Protein AF-A0A2X1ZJU4-F1 (afdb_monomer_lite)

Sequence (119 aa):
MVAFIESNESKDHALTRLSSNEKINKLKSEYIDYDEYLNSENNMVLGLIFSIFMDLGISQGKRYSFDEIMKFGEIDIGYELLVKRWLLLLQEHSMISLEDGIYLFKKNRYSIRHNSQPR

Structure (mmCIF, N/CA/C/O backbone):
data_AF-A0A2X1ZJU4-F1
#
_entry.id   AF-A0A2X1ZJU4-F1
#
loop_
_atom_site.group_PDB
_atom_site.id
_atom_site.type_symbol
_atom_site.label_atom_id
_atom_site.label_alt_id
_atom_site.label_comp_id
_atom_site.label_asym_id
_atom_site.label_entity_id
_atom_site.label_seq_id
_atom_site.pdbx_PDB_ins_code
_atom_site.Cartn_x
_atom_site.Cartn_y
_atom_site.Cartn_z
_atom_site.occupancy
_atom_site.B_iso_or_equiv
_atom_site.auth_seq_id
_atom_site.auth_comp_id
_atom_site.auth_asym_id
_atom_site.auth_atom_id
_atom_site.pdbx_PDB_model_num
ATOM 1 N N . MET A 1 1 ? 8.004 -14.553 0.842 1.00 34.19 1 MET A N 1
ATOM 2 C CA . MET A 1 1 ? 9.147 -13.663 0.543 1.00 34.19 1 MET A CA 1
ATOM 3 C C . MET A 1 1 ? 8.992 -13.200 -0.901 1.00 34.19 1 MET A C 1
ATOM 5 O O . MET A 1 1 ? 9.330 -13.952 -1.801 1.00 34.19 1 MET A O 1
ATOM 9 N N . VAL A 1 2 ? 8.367 -12.041 -1.130 1.00 34.44 2 VAL A N 1
ATOM 10 C CA . VAL A 1 2 ? 8.250 -11.439 -2.472 1.00 34.44 2 VAL A CA 1
ATOM 11 C C . VAL A 1 2 ? 9.493 -10.575 -2.673 1.00 34.44 2 VAL A C 1
ATOM 13 O O . VAL A 1 2 ? 9.790 -9.727 -1.829 1.00 34.44 2 VAL A O 1
ATOM 16 N N . ALA A 1 3 ? 10.272 -10.873 -3.710 1.00 36.75 3 ALA A N 1
ATOM 17 C CA . ALA A 1 3 ? 11.510 -10.169 -4.008 1.00 36.75 3 ALA A CA 1
ATOM 18 C C . ALA A 1 3 ? 11.178 -8.797 -4.603 1.00 36.75 3 ALA A C 1
ATOM 20 O O . ALA A 1 3 ? 10.635 -8.709 -5.697 1.00 36.75 3 ALA A O 1
ATOM 21 N N . PHE A 1 4 ? 11.492 -7.743 -3.855 1.00 40.53 4 PHE A N 1
ATOM 22 C CA . PHE A 1 4 ? 11.578 -6.385 -4.376 1.00 40.53 4 PHE A CA 1
ATOM 23 C C . PHE A 1 4 ? 13.011 -6.204 -4.882 1.00 40.53 4 PHE A C 1
ATOM 25 O O . PHE A 1 4 ? 13.952 -6.464 -4.128 1.00 40.53 4 PHE A O 1
ATOM 32 N N . ILE A 1 5 ? 13.189 -5.854 -6.156 1.00 52.25 5 ILE A N 1
ATOM 33 C CA . ILE A 1 5 ? 14.514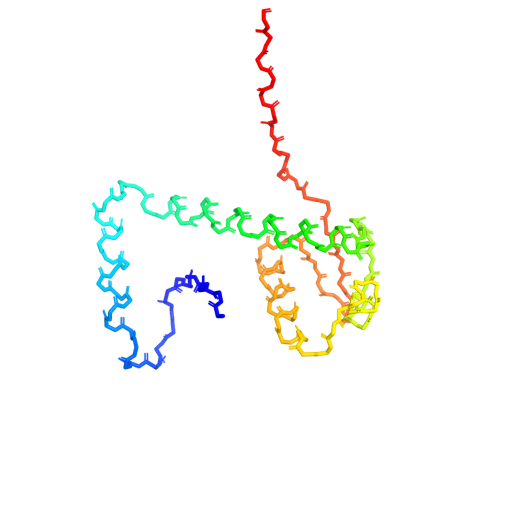 -5.573 -6.720 1.00 52.25 5 ILE A CA 1
ATOM 34 C C . ILE A 1 5 ? 14.778 -4.083 -6.505 1.00 52.25 5 ILE A C 1
ATOM 36 O O . ILE A 1 5 ? 14.326 -3.241 -7.274 1.00 52.25 5 ILE A O 1
ATOM 40 N N . GLU A 1 6 ? 15.481 -3.770 -5.422 1.00 47.50 6 GLU A N 1
ATOM 41 C CA . GLU A 1 6 ? 15.982 -2.425 -5.134 1.00 47.50 6 GLU A CA 1
ATOM 42 C C . GLU A 1 6 ? 17.214 -2.127 -6.005 1.00 47.50 6 GLU A C 1
ATOM 44 O O . GLU A 1 6 ? 18.116 -2.963 -6.145 1.00 47.50 6 GLU A O 1
ATOM 49 N N . SER A 1 7 ? 17.284 -0.922 -6.583 1.00 39.84 7 SER A N 1
ATOM 50 C CA . SER A 1 7 ? 18.527 -0.410 -7.163 1.00 39.84 7 SER A CA 1
ATOM 51 C C . SER A 1 7 ? 19.526 -0.162 -6.033 1.00 39.84 7 SER A C 1
ATOM 53 O O . SER A 1 7 ? 19.276 0.595 -5.098 1.00 39.84 7 SER A O 1
ATOM 55 N N . ASN A 1 8 ? 20.647 -0.865 -6.100 1.00 48.53 8 ASN A N 1
ATOM 56 C CA . ASN A 1 8 ? 21.568 -1.066 -4.994 1.00 48.53 8 ASN A CA 1
ATOM 57 C C . ASN A 1 8 ? 22.415 0.195 -4.701 1.00 48.53 8 ASN A C 1
ATOM 59 O O . ASN A 1 8 ? 23.476 0.352 -5.300 1.00 48.53 8 ASN A O 1
ATOM 63 N N . GLU A 1 9 ? 22.001 1.043 -3.751 1.00 45.94 9 GLU A N 1
ATOM 64 C CA . GLU A 1 9 ? 22.872 2.076 -3.145 1.00 45.94 9 GLU A CA 1
ATOM 65 C C . GLU A 1 9 ? 23.300 1.785 -1.691 1.00 45.94 9 GLU A C 1
ATOM 67 O O . GLU A 1 9 ? 23.977 2.605 -1.076 1.00 45.94 9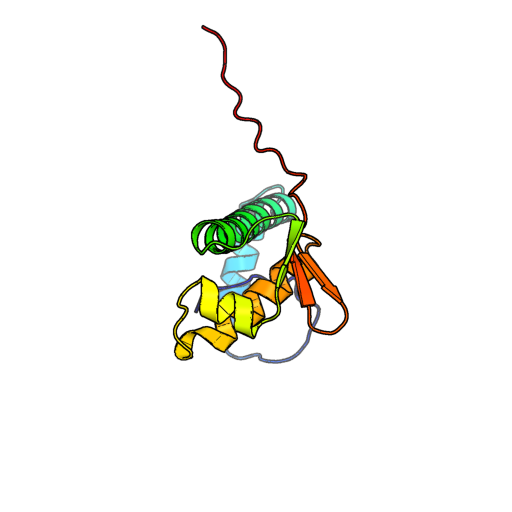 GLU A O 1
ATOM 72 N N . SER A 1 10 ? 23.018 0.603 -1.127 1.00 42.66 10 SER A N 1
ATOM 73 C CA . SER A 1 10 ? 23.408 0.300 0.262 1.00 42.66 10 SER A CA 1
ATOM 74 C C . SER A 1 10 ? 24.250 -0.972 0.424 1.00 42.66 10 SER A C 1
ATOM 76 O O . SER A 1 10 ? 23.855 -2.093 0.074 1.00 42.66 10 SER A O 1
ATOM 78 N N . LYS A 1 11 ? 25.448 -0.766 0.983 1.00 50.03 11 LYS A N 1
ATOM 79 C CA . LYS A 1 11 ? 26.421 -1.775 1.411 1.00 50.03 11 LYS A CA 1
ATOM 80 C C . LYS A 1 11 ? 25.990 -2.341 2.764 1.00 50.03 11 LYS A C 1
ATOM 82 O O . LYS A 1 11 ? 26.184 -1.674 3.764 1.00 50.03 11 LYS A O 1
ATOM 87 N N . ASP A 1 12 ? 25.420 -3.543 2.769 1.00 47.16 12 ASP A N 1
ATOM 88 C CA . ASP A 1 12 ? 25.696 -4.614 3.747 1.00 47.16 12 ASP A CA 1
ATOM 89 C C . ASP A 1 12 ? 24.758 -5.816 3.524 1.00 47.16 12 ASP A C 1
ATOM 91 O O . ASP A 1 12 ? 23.678 -5.664 2.962 1.00 47.16 12 ASP A O 1
ATOM 95 N N . HIS A 1 13 ? 25.211 -7.023 3.891 1.00 44.09 13 HIS A N 1
ATOM 96 C CA . HIS A 1 13 ? 24.683 -8.378 3.595 1.00 44.09 13 HIS A CA 1
ATOM 97 C C . HIS A 1 13 ? 25.257 -9.043 2.329 1.00 44.09 13 HIS A C 1
ATOM 99 O O . HIS A 1 13 ? 24.739 -8.905 1.220 1.00 44.09 13 HIS A O 1
ATOM 105 N N . ALA A 1 14 ? 26.354 -9.790 2.513 1.00 45.72 14 ALA A N 1
ATOM 106 C CA . ALA A 1 14 ? 27.206 -10.316 1.442 1.00 45.72 14 ALA A CA 1
ATOM 107 C C . ALA A 1 14 ? 27.014 -11.809 1.086 1.00 45.72 14 ALA A C 1
ATOM 109 O O . ALA A 1 14 ? 27.559 -12.246 0.079 1.00 45.72 14 ALA A O 1
ATOM 110 N N . LEU A 1 15 ? 26.249 -12.612 1.838 1.00 41.56 15 LEU A N 1
ATOM 111 C CA . LEU A 1 15 ? 26.288 -14.081 1.663 1.00 41.56 15 LEU A CA 1
ATOM 112 C C . LEU A 1 15 ? 25.195 -14.675 0.754 1.00 41.56 15 LEU A C 1
ATOM 114 O O . LEU A 1 15 ? 25.425 -15.701 0.125 1.00 41.56 15 LEU A O 1
ATOM 118 N N . THR A 1 16 ? 24.051 -14.011 0.582 1.00 47.84 16 THR A N 1
ATOM 119 C CA . THR A 1 16 ? 22.986 -14.420 -0.366 1.00 47.84 16 THR A CA 1
ATOM 120 C C . THR A 1 16 ? 23.036 -13.668 -1.702 1.00 47.84 16 THR A C 1
ATOM 122 O O . THR A 1 16 ? 22.330 -14.028 -2.643 1.00 47.84 16 THR A O 1
ATOM 125 N N . ARG A 1 17 ? 23.881 -12.630 -1.810 1.00 44.41 17 ARG A N 1
ATOM 126 C CA . ARG A 1 17 ? 23.956 -11.723 -2.969 1.00 44.41 17 ARG A CA 1
ATOM 127 C C . ARG A 1 17 ? 24.584 -12.351 -4.213 1.00 44.41 17 ARG A C 1
ATOM 129 O O . ARG A 1 17 ? 24.189 -11.987 -5.312 1.00 44.41 17 ARG A O 1
ATOM 136 N N . LEU A 1 18 ? 25.528 -13.285 -4.077 1.00 43.25 18 LEU A N 1
ATOM 137 C CA . LEU A 1 18 ? 26.295 -13.785 -5.229 1.00 43.25 18 LEU A CA 1
ATOM 138 C C . LEU A 1 18 ? 25.408 -14.493 -6.272 1.00 43.25 18 LEU A C 1
ATOM 140 O O . LEU A 1 18 ? 25.476 -14.142 -7.446 1.00 43.25 18 LEU A O 1
ATOM 144 N N . SER A 1 19 ? 24.494 -15.381 -5.849 1.00 52.78 19 SER A N 1
ATOM 145 C CA . SER A 1 19 ? 23.588 -16.075 -6.791 1.00 52.78 19 SER A CA 1
ATOM 146 C C . SER A 1 19 ? 22.525 -15.153 -7.408 1.00 52.78 19 SER A C 1
ATOM 148 O O . SER A 1 19 ? 22.093 -15.356 -8.544 1.00 52.78 19 SER A O 1
ATOM 150 N N . SER A 1 20 ? 22.108 -14.116 -6.674 1.00 58.50 20 SER A N 1
ATOM 151 C CA . SER A 1 20 ? 21.156 -13.112 -7.158 1.00 58.50 20 SER A CA 1
ATOM 152 C C . SER A 1 20 ? 21.819 -12.153 -8.145 1.00 58.50 20 SER A C 1
ATOM 154 O O . SER A 1 20 ? 21.212 -11.797 -9.149 1.00 58.50 20 SER A O 1
ATOM 156 N N . ASN A 1 21 ? 23.081 -11.788 -7.911 1.00 62.38 21 ASN A N 1
ATOM 157 C CA . ASN A 1 21 ? 23.849 -10.901 -8.780 1.00 62.38 21 ASN A CA 1
ATOM 158 C C . ASN A 1 21 ? 24.134 -11.540 -10.142 1.00 62.38 21 ASN A C 1
ATOM 160 O O . ASN A 1 21 ? 24.025 -10.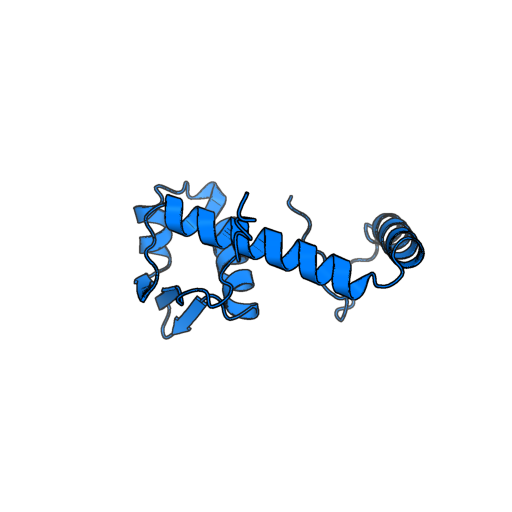858 -11.154 1.00 62.38 21 ASN A O 1
ATOM 164 N N . GLU A 1 22 ? 24.445 -12.838 -10.195 1.00 64.19 22 GLU A N 1
ATOM 165 C CA . GLU A 1 22 ? 24.610 -13.551 -11.470 1.00 64.19 22 GLU A CA 1
ATOM 166 C C . GLU A 1 22 ? 23.311 -13.573 -12.282 1.00 64.19 22 GLU A C 1
ATOM 168 O O . GLU A 1 22 ? 23.332 -13.320 -13.486 1.00 64.19 22 GLU A O 1
ATOM 173 N N . LYS A 1 23 ? 22.163 -13.791 -11.626 1.00 64.38 23 LYS A N 1
ATOM 174 C CA . LYS A 1 23 ? 20.846 -13.732 -12.281 1.00 64.38 23 LYS A CA 1
ATOM 175 C C . LYS A 1 23 ? 20.497 -12.325 -12.767 1.00 64.38 23 LYS A C 1
ATOM 177 O O . LYS A 1 23 ? 20.027 -12.183 -13.890 1.00 64.38 23 LYS A O 1
ATOM 182 N N . ILE A 1 24 ? 20.756 -11.298 -11.957 1.00 65.69 24 ILE A N 1
ATOM 183 C CA . ILE A 1 24 ? 20.526 -9.893 -12.327 1.00 65.69 24 ILE A CA 1
ATOM 184 C C . ILE A 1 24 ? 21.423 -9.496 -13.503 1.00 65.69 24 ILE A C 1
ATOM 186 O O . ILE A 1 24 ? 20.951 -8.888 -14.456 1.00 65.69 24 ILE A O 1
ATOM 190 N N . ASN A 1 25 ? 22.702 -9.870 -13.477 1.00 66.56 25 ASN A N 1
ATOM 191 C CA . ASN A 1 25 ? 23.638 -9.552 -14.554 1.00 66.56 25 ASN A CA 1
ATOM 192 C C . ASN A 1 25 ? 23.291 -10.288 -15.854 1.00 66.56 25 ASN A C 1
ATOM 194 O O . ASN A 1 25 ? 23.417 -9.713 -16.931 1.00 66.56 25 ASN A O 1
ATOM 198 N N . LYS A 1 26 ? 22.801 -11.528 -15.757 1.00 68.69 26 LYS A N 1
ATOM 199 C CA . LYS A 1 26 ? 22.296 -12.281 -16.907 1.00 68.69 26 LYS A CA 1
ATOM 200 C C . LYS A 1 26 ? 21.046 -11.627 -17.507 1.00 68.69 26 LYS A C 1
ATOM 202 O O . LYS A 1 26 ? 21.007 -11.406 -18.712 1.00 68.69 26 LYS A O 1
ATOM 207 N N . LEU A 1 27 ? 20.083 -11.213 -16.684 1.00 64.00 27 LEU A N 1
ATOM 208 C CA . LEU A 1 27 ? 18.906 -10.476 -17.159 1.00 64.00 27 LEU A CA 1
ATOM 209 C C . LEU A 1 27 ? 19.286 -9.128 -17.795 1.00 64.00 27 LEU A C 1
ATOM 211 O O . LEU A 1 27 ? 18.761 -8.783 -18.849 1.00 64.00 27 LEU A O 1
ATOM 215 N N . LYS A 1 28 ? 20.252 -8.404 -17.212 1.00 62.34 28 LYS A N 1
ATOM 216 C CA . LYS A 1 28 ? 20.803 -7.166 -17.790 1.00 62.34 28 LYS A CA 1
ATOM 217 C C . LYS A 1 28 ? 21.402 -7.365 -19.179 1.00 62.34 28 LYS A C 1
ATOM 219 O O . LYS A 1 28 ? 21.350 -6.453 -19.990 1.00 62.34 28 LYS A O 1
ATOM 224 N N . SER A 1 29 ? 21.986 -8.533 -19.445 1.00 62.69 29 SER A N 1
ATOM 225 C CA . SER A 1 29 ? 22.534 -8.865 -20.766 1.00 62.69 29 SER A CA 1
ATOM 226 C C . SER A 1 29 ? 21.486 -9.355 -21.769 1.00 62.69 29 SER A C 1
ATOM 228 O O . SER A 1 29 ? 21.723 -9.286 -22.971 1.00 62.69 29 SER A O 1
ATOM 230 N N . GLU A 1 30 ? 20.351 -9.866 -21.287 1.00 65.19 30 GLU A N 1
ATOM 231 C CA . GLU A 1 30 ? 19.272 -10.425 -22.111 1.00 65.19 30 GLU A CA 1
ATOM 232 C C . GLU A 1 30 ? 18.296 -9.348 -22.609 1.00 65.19 30 GLU A C 1
ATOM 234 O O . GLU A 1 30 ? 17.725 -9.495 -23.690 1.00 65.19 30 GLU A O 1
ATOM 239 N N . TYR A 1 31 ? 18.134 -8.253 -21.860 1.00 64.50 31 TYR A N 1
ATOM 240 C CA . TYR A 1 31 ? 17.263 -7.136 -22.223 1.00 64.50 31 TYR A CA 1
ATOM 241 C C . TYR A 1 31 ? 18.075 -5.923 -22.678 1.00 64.50 31 TYR A C 1
ATOM 243 O O . TYR A 1 31 ? 18.882 -5.385 -21.927 1.00 64.50 31 TYR A O 1
ATOM 251 N N . ILE A 1 32 ? 17.809 -5.471 -23.908 1.00 67.00 32 ILE A N 1
ATOM 252 C CA . ILE A 1 32 ? 18.457 -4.301 -24.529 1.00 67.00 32 ILE A CA 1
ATOM 253 C C . I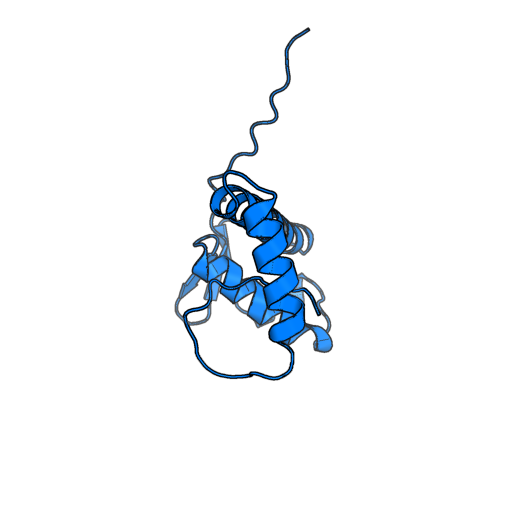LE A 1 32 ? 18.206 -3.021 -23.709 1.00 67.00 32 ILE A C 1
ATOM 255 O O . ILE A 1 32 ? 19.073 -2.152 -23.672 1.00 67.00 32 ILE A O 1
ATOM 259 N N . ASP A 1 33 ? 17.068 -2.948 -23.006 1.00 76.25 33 ASP A N 1
ATOM 260 C CA . ASP A 1 33 ? 16.740 -1.897 -22.038 1.00 76.25 33 ASP A CA 1
ATOM 261 C C . ASP A 1 33 ? 16.209 -2.519 -20.729 1.00 76.25 33 ASP A C 1
ATOM 263 O O . ASP A 1 33 ? 15.011 -2.567 -20.441 1.00 76.25 33 ASP A O 1
ATOM 267 N N . TYR A 1 34 ? 17.122 -3.121 -19.959 1.00 74.69 34 TYR A N 1
ATOM 268 C CA . TYR A 1 34 ? 16.797 -3.780 -18.688 1.00 74.69 34 TYR A CA 1
ATOM 269 C C . TYR A 1 34 ? 16.154 -2.830 -17.668 1.00 74.69 34 TYR A C 1
ATOM 271 O O . TYR A 1 34 ? 15.302 -3.260 -16.889 1.00 74.69 34 TYR A O 1
ATOM 279 N N . ASP A 1 35 ? 16.544 -1.556 -17.669 1.00 76.75 35 ASP A N 1
ATOM 280 C CA . ASP A 1 35 ? 16.006 -0.566 -16.739 1.00 76.75 35 ASP A CA 1
ATOM 281 C C . ASP A 1 35 ? 14.547 -0.227 -17.087 1.00 76.75 35 ASP A C 1
ATOM 283 O O . ASP A 1 35 ? 13.706 -0.152 -16.185 1.00 76.75 35 ASP A O 1
ATOM 287 N N . GLU A 1 36 ? 14.204 -0.121 -18.377 1.00 78.38 36 GLU A N 1
ATOM 288 C CA . GLU A 1 36 ? 12.813 0.021 -18.824 1.00 78.38 36 GLU A CA 1
ATOM 289 C C . GLU A 1 36 ? 11.967 -1.209 -18.457 1.00 78.38 36 GLU A C 1
ATOM 291 O O . GLU A 1 36 ? 10.871 -1.066 -17.901 1.00 78.38 36 GLU A O 1
ATOM 296 N N . TYR A 1 37 ? 12.487 -2.418 -18.695 1.00 79.31 37 TYR A N 1
ATOM 297 C CA . TYR A 1 37 ? 11.811 -3.663 -18.320 1.00 79.31 37 TYR A CA 1
ATOM 298 C C . TYR A 1 37 ? 11.544 -3.731 -16.810 1.00 79.31 37 TYR A C 1
ATOM 300 O O . TYR A 1 37 ? 10.413 -3.972 -16.382 1.00 79.31 37 TYR A O 1
ATOM 308 N N . LEU A 1 38 ? 12.563 -3.463 -15.990 1.00 81.88 38 LEU A N 1
ATOM 309 C CA . LEU A 1 38 ? 12.439 -3.491 -14.536 1.00 81.88 38 LEU A CA 1
ATOM 310 C C . LEU A 1 38 ? 11.431 -2.448 -14.036 1.00 81.88 38 LEU A C 1
ATOM 312 O O . LEU A 1 38 ? 10.626 -2.735 -13.150 1.00 81.88 38 LEU A O 1
ATOM 316 N N . ASN A 1 39 ? 11.436 -1.251 -14.624 1.00 83.19 39 ASN A N 1
ATOM 317 C CA . ASN A 1 39 ? 10.462 -0.213 -14.313 1.00 83.19 39 ASN A CA 1
ATOM 318 C C . ASN A 1 39 ? 9.031 -0.645 -14.679 1.00 83.19 39 ASN A C 1
ATOM 320 O O . ASN A 1 39 ? 8.104 -0.417 -13.902 1.00 83.19 39 ASN A O 1
ATOM 324 N N . SER A 1 40 ? 8.837 -1.299 -15.827 1.00 83.56 40 SER A N 1
ATOM 325 C CA . SER A 1 40 ? 7.539 -1.851 -16.237 1.00 83.56 40 SER A CA 1
ATOM 326 C C . SER A 1 40 ? 7.017 -2.880 -15.228 1.00 83.56 40 SER A C 1
ATOM 328 O O . SER A 1 40 ? 5.897 -2.742 -14.734 1.00 83.56 40 S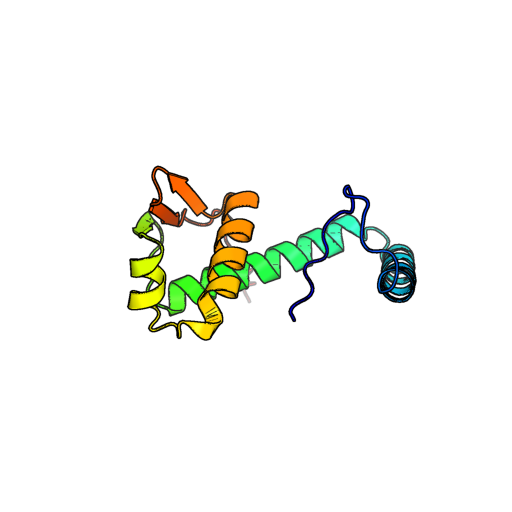ER A O 1
ATOM 330 N N . GLU A 1 41 ? 7.839 -3.864 -14.858 1.00 87.50 41 GLU A N 1
ATOM 331 C CA . GLU A 1 41 ? 7.467 -4.897 -13.883 1.00 87.50 41 GLU A CA 1
ATOM 332 C C . GLU A 1 41 ? 7.157 -4.300 -12.502 1.00 87.50 41 GLU A C 1
ATOM 334 O O . GLU A 1 41 ? 6.133 -4.620 -11.892 1.00 87.50 41 GLU A O 1
ATOM 339 N N . ASN A 1 42 ? 7.983 -3.363 -12.027 1.00 89.06 42 ASN A N 1
ATOM 340 C CA . ASN A 1 42 ? 7.741 -2.673 -10.760 1.00 89.06 42 ASN A CA 1
ATOM 341 C C . ASN A 1 42 ? 6.411 -1.907 -10.782 1.00 89.06 42 ASN A C 1
ATOM 343 O O . ASN A 1 42 ? 5.639 -1.981 -9.825 1.00 89.06 42 ASN A O 1
ATOM 347 N N . ASN A 1 43 ? 6.092 -1.227 -11.887 1.00 88.00 43 ASN A N 1
ATOM 348 C CA . ASN A 1 43 ? 4.812 -0.536 -12.045 1.00 88.00 43 ASN A CA 1
ATOM 349 C C . ASN A 1 43 ? 3.620 -1.506 -12.055 1.00 88.00 43 ASN A C 1
ATOM 351 O O . ASN A 1 43 ? 2.576 -1.179 -11.487 1.00 88.00 43 ASN A O 1
ATOM 355 N N . MET A 1 44 ? 3.762 -2.705 -12.634 1.00 90.06 44 MET A N 1
ATOM 356 C CA . MET A 1 44 ? 2.722 -3.739 -12.560 1.00 90.06 44 MET A CA 1
ATOM 357 C C . MET A 1 44 ? 2.493 -4.209 -11.121 1.00 90.06 44 MET A C 1
ATOM 359 O O . MET A 1 44 ? 1.346 -4.279 -10.677 1.00 90.06 44 MET A O 1
ATOM 363 N N . VAL A 1 45 ? 3.565 -4.478 -10.369 1.00 93.00 45 VAL A N 1
ATOM 364 C CA . VAL A 1 45 ? 3.474 -4.894 -8.959 1.00 93.00 45 VAL A CA 1
ATOM 365 C C . VAL A 1 45 ? 2.832 -3.803 -8.102 1.00 93.00 45 VAL A C 1
ATOM 367 O O . VAL A 1 45 ? 1.933 -4.095 -7.316 1.00 93.00 45 VAL A O 1
ATOM 370 N N . LEU A 1 46 ? 3.236 -2.543 -8.272 1.00 93.31 46 LEU A N 1
ATOM 371 C CA . LEU A 1 46 ? 2.638 -1.405 -7.566 1.00 93.31 46 LEU A CA 1
ATOM 372 C C . LEU A 1 46 ? 1.152 -1.244 -7.905 1.00 93.31 46 LEU A C 1
ATOM 374 O O . LEU A 1 46 ? 0.335 -1.020 -7.011 1.00 93.31 46 LEU A O 1
ATOM 378 N N . GLY A 1 47 ? 0.791 -1.414 -9.180 1.00 91.38 47 GLY A N 1
ATOM 379 C CA . GLY A 1 47 ? -0.597 -1.431 -9.631 1.00 91.38 47 GLY A CA 1
ATOM 380 C C . GLY A 1 47 ? -1.413 -2.529 -8.950 1.00 91.38 47 GLY A C 1
ATOM 381 O O . GLY A 1 47 ? -2.490 -2.249 -8.430 1.00 91.38 47 GLY A O 1
ATOM 382 N N . LEU A 1 48 ? -0.875 -3.749 -8.877 1.00 95.06 48 LEU A N 1
ATOM 383 C CA . LEU A 1 48 ? -1.518 -4.875 -8.201 1.00 95.06 48 LEU A CA 1
ATOM 384 C C . LEU A 1 48 ? -1.706 -4.613 -6.703 1.00 95.06 48 LEU A C 1
ATOM 386 O O . LEU A 1 48 ? -2.807 -4.797 -6.193 1.00 95.06 48 LEU A O 1
ATOM 390 N N . ILE A 1 49 ? -0.664 -4.151 -6.005 1.00 95.56 49 ILE A N 1
ATOM 391 C CA . ILE A 1 49 ? -0.743 -3.796 -4.579 1.00 95.56 49 ILE A CA 1
ATOM 392 C C . ILE A 1 49 ? -1.840 -2.750 -4.358 1.00 95.56 49 ILE A C 1
ATOM 394 O O . ILE A 1 49 ? -2.670 -2.890 -3.460 1.00 95.56 49 ILE A O 1
ATOM 398 N N . PHE A 1 50 ? -1.865 -1.706 -5.187 1.00 94.06 50 PHE A N 1
ATOM 399 C CA . PHE A 1 50 ? -2.871 -0.658 -5.090 1.00 94.06 50 PHE A CA 1
ATOM 400 C C . PHE A 1 50 ? -4.287 -1.208 -5.314 1.00 94.06 50 PHE A C 1
ATOM 402 O O . PHE A 1 50 ? -5.191 -0.883 -4.547 1.00 94.06 50 PHE A O 1
ATOM 409 N N . SER A 1 51 ? -4.482 -2.053 -6.331 1.00 93.69 51 SER A N 1
ATOM 410 C CA . SER A 1 51 ? -5.764 -2.708 -6.613 1.00 93.69 51 SER A CA 1
ATOM 411 C C . SER A 1 51 ? -6.227 -3.609 -5.473 1.00 93.69 51 SER A C 1
ATOM 413 O O . SER A 1 51 ? -7.397 -3.543 -5.119 1.00 93.69 51 SER A O 1
ATOM 415 N N . ILE A 1 52 ? -5.324 -4.356 -4.830 1.00 95.12 52 ILE A N 1
ATOM 416 C CA . ILE A 1 52 ? -5.662 -5.164 -3.650 1.00 95.12 52 ILE A CA 1
ATOM 417 C C . ILE A 1 52 ? -6.272 -4.283 -2.555 1.00 95.12 52 ILE A C 1
ATOM 419 O O . ILE A 1 52 ? -7.309 -4.632 -2.006 1.00 95.12 52 ILE A O 1
ATOM 423 N N . PHE A 1 53 ? -5.697 -3.112 -2.261 1.00 95.06 53 PHE A N 1
ATOM 424 C CA . PHE A 1 53 ? -6.306 -2.203 -1.283 1.00 95.06 53 PHE A CA 1
ATOM 425 C C . PHE A 1 53 ? -7.704 -1.731 -1.710 1.00 95.06 53 PHE A C 1
ATOM 427 O O . PHE A 1 53 ? -8.589 -1.630 -0.861 1.00 95.06 53 PHE A O 1
ATOM 434 N N . MET A 1 54 ? -7.929 -1.479 -3.003 1.00 93.06 54 MET A N 1
ATOM 435 C CA . MET A 1 54 ? -9.260 -1.121 -3.512 1.00 93.06 54 MET A CA 1
ATOM 436 C C . MET A 1 54 ? -10.272 -2.255 -3.320 1.00 93.06 54 MET A C 1
ATOM 438 O O . MET A 1 54 ? -11.387 -2.005 -2.861 1.00 93.06 54 MET A O 1
ATOM 442 N N . ASP A 1 55 ? -9.868 -3.490 -3.616 1.00 93.88 55 ASP A N 1
ATOM 443 C CA . ASP A 1 55 ? -10.695 -4.690 -3.448 1.00 93.88 55 ASP A CA 1
ATOM 444 C C . ASP A 1 55 ? -11.000 -4.968 -1.966 1.00 93.88 55 ASP A C 1
ATOM 446 O O . ASP A 1 55 ? -12.077 -5.456 -1.630 1.00 93.88 55 ASP A O 1
ATOM 450 N N . LEU A 1 56 ? -10.096 -4.566 -1.067 1.00 92.81 56 LEU A N 1
ATOM 451 C CA . LEU A 1 56 ? -10.269 -4.573 0.390 1.00 92.81 56 LEU A CA 1
ATOM 452 C C . LEU A 1 56 ? -11.098 -3.383 0.922 1.00 92.81 56 LEU A C 1
ATOM 454 O O . LEU A 1 56 ? -11.159 -3.148 2.128 1.00 92.81 56 LEU A O 1
ATOM 458 N N . GLY A 1 57 ? -11.733 -2.602 0.043 1.00 91.19 57 GLY A N 1
ATOM 459 C CA . GLY A 1 57 ? -12.656 -1.526 0.419 1.00 91.19 57 GLY A CA 1
ATOM 460 C C . GLY A 1 57 ? -12.006 -0.162 0.679 1.00 91.19 57 GLY A C 1
ATOM 461 O O . GLY A 1 57 ? -12.703 0.800 1.029 1.00 91.19 57 GLY A O 1
ATOM 462 N N . ILE A 1 58 ? -10.696 -0.021 0.468 1.00 94.06 58 ILE A N 1
ATOM 463 C CA . ILE A 1 58 ? -10.008 1.271 0.555 1.00 94.06 58 ILE A CA 1
ATOM 464 C C . ILE A 1 58 ? -10.332 2.078 -0.697 1.00 94.06 58 ILE A C 1
ATOM 466 O O . ILE A 1 58 ? -10.008 1.700 -1.811 1.00 94.06 58 ILE A O 1
ATOM 470 N N . SER A 1 59 ? -10.986 3.222 -0.542 1.00 91.31 59 SER A N 1
ATOM 471 C CA . SER A 1 59 ? -11.394 4.050 -1.675 1.00 91.31 59 SER A CA 1
ATOM 472 C C . SER A 1 59 ? -10.337 5.100 -2.006 1.00 91.31 59 SER A C 1
ATOM 474 O O . SER A 1 59 ? -9.812 5.778 -1.120 1.00 91.31 59 SER A O 1
ATOM 476 N N . GLN A 1 60 ? -10.105 5.331 -3.298 1.00 91.25 60 GLN A N 1
ATOM 477 C CA . GLN A 1 60 ? -9.323 6.486 -3.744 1.00 91.25 60 GLN A CA 1
ATOM 478 C C . GLN A 1 60 ? -9.934 7.806 -3.249 1.00 91.25 60 GLN A C 1
ATOM 480 O O . GLN A 1 60 ? -11.153 7.967 -3.177 1.00 91.25 60 GLN A O 1
ATOM 485 N N . GLY A 1 61 ? -9.074 8.775 -2.944 1.00 90.12 61 GLY A N 1
ATOM 486 C CA . GLY A 1 61 ? -9.451 10.105 -2.467 1.00 90.12 61 GLY A CA 1
ATOM 487 C C . GLY A 1 61 ? -9.883 10.152 -1.001 1.00 90.12 61 GLY A C 1
ATOM 488 O O . GLY A 1 61 ? -10.152 11.240 -0.495 1.00 90.12 61 GLY A O 1
ATOM 489 N N . LYS A 1 62 ? -9.931 9.007 -0.312 1.00 92.25 62 LYS A N 1
ATOM 490 C CA . LYS A 1 62 ? -10.223 8.934 1.120 1.00 92.25 62 LYS A CA 1
ATOM 491 C C . LYS A 1 62 ? -8.950 8.788 1.948 1.00 92.25 62 LYS A C 1
ATOM 493 O O . LYS A 1 62 ? -7.886 8.416 1.448 1.00 92.25 62 LYS A O 1
ATOM 498 N N . ARG A 1 63 ? -9.096 9.144 3.221 1.00 94.12 63 ARG A N 1
ATOM 499 C CA . ARG A 1 63 ? -8.051 9.140 4.238 1.00 94.12 63 ARG A CA 1
ATOM 500 C C . ARG A 1 63 ? -8.273 7.974 5.188 1.00 94.12 63 ARG A C 1
ATOM 502 O O . ARG A 1 63 ? -9.413 7.757 5.588 1.00 94.12 63 ARG A O 1
ATOM 509 N N . TYR A 1 64 ? -7.198 7.272 5.522 1.00 96.69 64 TYR A N 1
ATOM 510 C CA . TYR A 1 64 ? -7.228 6.106 6.395 1.00 96.69 64 TYR A CA 1
ATOM 511 C C . TYR A 1 64 ? -6.015 6.100 7.321 1.00 96.69 64 TYR A C 1
ATOM 513 O O . TYR A 1 64 ? -4.891 6.323 6.870 1.00 96.69 64 TYR A O 1
ATOM 521 N N . SER A 1 65 ? -6.212 5.811 8.601 1.00 97.75 65 SER A N 1
ATOM 522 C CA . SER A 1 65 ? -5.125 5.385 9.480 1.00 97.75 65 SER A CA 1
ATOM 523 C C . SER A 1 65 ? -4.680 3.961 9.129 1.00 97.75 65 SER A C 1
ATOM 525 O O . SER A 1 65 ? -5.374 3.223 8.425 1.00 97.75 65 SER A O 1
ATOM 527 N N . PHE A 1 66 ? -3.519 3.545 9.636 1.00 97.62 66 PHE A N 1
ATOM 528 C CA . PHE A 1 66 ? -3.072 2.161 9.473 1.00 97.62 66 PHE A CA 1
ATOM 529 C C . PHE A 1 66 ? -4.085 1.153 10.049 1.00 97.62 66 PHE A C 1
ATOM 531 O O . PHE A 1 66 ? -4.424 0.172 9.389 1.00 97.62 66 PHE A O 1
ATOM 538 N N . ASP A 1 67 ? -4.621 1.431 11.239 1.00 97.00 67 ASP A N 1
ATOM 539 C CA . ASP A 1 67 ? -5.593 0.559 11.906 1.00 97.00 67 ASP A CA 1
ATOM 540 C C . ASP A 1 67 ? -6.902 0.454 11.118 1.00 97.00 67 ASP A C 1
ATOM 542 O O . ASP A 1 67 ? -7.503 -0.617 11.042 1.00 97.00 67 ASP A O 1
ATOM 546 N N . GLU A 1 68 ? -7.337 1.548 10.486 1.00 96.56 68 GLU A N 1
ATOM 547 C CA . GLU A 1 68 ? -8.501 1.536 9.600 1.00 96.56 68 GLU A CA 1
ATOM 548 C C . GLU A 1 68 ? -8.261 0.655 8.375 1.00 96.56 68 GLU A C 1
ATOM 550 O O . GLU A 1 68 ? -9.148 -0.108 8.010 1.00 96.56 68 GLU A O 1
ATOM 555 N N . ILE A 1 69 ? -7.070 0.706 7.770 1.00 96.94 69 ILE A N 1
ATOM 556 C CA . ILE A 1 69 ? -6.717 -0.150 6.626 1.00 96.94 69 ILE A CA 1
ATOM 557 C C . ILE A 1 69 ? -6.774 -1.628 7.021 1.00 96.94 69 ILE A C 1
ATOM 559 O O . ILE A 1 69 ? -7.421 -2.420 6.335 1.00 96.94 69 ILE A O 1
ATOM 563 N N . MET A 1 70 ? -6.141 -1.990 8.140 1.00 97.00 70 MET A N 1
ATOM 564 C CA . MET A 1 70 ? -6.153 -3.363 8.655 1.00 97.00 70 MET A CA 1
ATOM 565 C C . MET A 1 70 ? -7.579 -3.834 8.959 1.00 97.00 70 MET A C 1
ATOM 567 O O . MET A 1 70 ? -7.949 -4.955 8.618 1.00 97.00 70 MET A O 1
ATOM 571 N N . LYS A 1 71 ? -8.401 -2.960 9.554 1.00 95.69 71 LYS A N 1
ATOM 572 C CA . LYS A 1 71 ? -9.787 -3.262 9.916 1.00 95.69 71 LYS A CA 1
ATOM 573 C C . LYS A 1 71 ? -10.707 -3.394 8.701 1.00 95.69 71 LYS A C 1
ATOM 575 O O . LYS A 1 71 ? -11.487 -4.337 8.657 1.00 95.69 71 LYS A O 1
ATOM 580 N N . PHE A 1 72 ? -10.653 -2.464 7.745 1.00 92.56 72 PHE A N 1
ATOM 581 C CA . PHE A 1 72 ? -11.507 -2.496 6.551 1.00 92.56 72 PHE A CA 1
ATOM 582 C C . PHE A 1 72 ? -11.205 -3.700 5.666 1.00 92.56 72 PHE A C 1
ATOM 584 O O . PHE A 1 72 ? -12.136 -4.329 5.177 1.00 92.56 72 PHE A O 1
ATOM 591 N N . GLY A 1 73 ? -9.924 -4.035 5.505 1.00 89.94 73 GLY A N 1
ATOM 592 C CA . GLY A 1 73 ? -9.518 -5.201 4.731 1.00 89.94 73 GLY A CA 1
ATOM 593 C C . GLY A 1 73 ? -9.631 -6.529 5.476 1.00 89.94 73 GLY A C 1
ATOM 594 O O . GLY A 1 73 ? -9.227 -7.543 4.916 1.00 89.94 73 GLY A O 1
ATOM 595 N N . GLU A 1 74 ? -10.105 -6.528 6.729 1.00 94.44 74 GLU A N 1
ATOM 596 C CA . GLU A 1 74 ? -10.135 -7.710 7.604 1.00 94.44 74 GLU A CA 1
ATOM 597 C C . GLU A 1 74 ? -8.786 -8.460 7.614 1.00 94.44 74 GLU A C 1
ATOM 599 O O . GLU A 1 74 ? -8.716 -9.690 7.604 1.00 94.44 74 GLU A O 1
ATOM 604 N N . ILE A 1 75 ? -7.685 -7.700 7.589 1.00 94.38 75 ILE A N 1
ATOM 605 C CA . ILE A 1 75 ? -6.340 -8.244 7.423 1.00 94.38 75 ILE A CA 1
ATOM 606 C C . ILE A 1 75 ? -5.854 -8.793 8.764 1.00 94.38 75 ILE A C 1
ATOM 608 O O . ILE A 1 75 ? -5.801 -8.077 9.766 1.00 94.38 75 ILE A O 1
ATOM 612 N N . ASP A 1 76 ? -5.440 -10.060 8.768 1.00 95.31 76 ASP A N 1
ATOM 613 C CA . ASP A 1 76 ? -4.843 -10.695 9.943 1.00 95.31 76 ASP A CA 1
ATOM 614 C C . ASP A 1 76 ? -3.551 -9.978 10.382 1.00 95.31 76 ASP A C 1
ATOM 616 O O . ASP A 1 76 ? -2.730 -9.557 9.559 1.00 95.31 76 ASP A O 1
ATOM 620 N N . ILE A 1 77 ? -3.348 -9.869 11.698 1.00 94.12 77 ILE A N 1
ATOM 621 C CA . ILE A 1 77 ? -2.201 -9.174 12.298 1.00 94.12 77 ILE A CA 1
ATOM 622 C C . ILE A 1 77 ? -0.849 -9.760 11.858 1.00 94.12 77 ILE A C 1
ATOM 624 O O . ILE A 1 77 ? 0.144 -9.041 11.774 1.00 94.12 77 ILE A O 1
ATOM 628 N N . GLY A 1 78 ? -0.797 -11.043 11.488 1.00 96.94 78 GLY A N 1
ATOM 629 C CA . GLY A 1 78 ? 0.390 -11.686 10.928 1.00 96.94 78 GLY A CA 1
ATOM 630 C C . GLY A 1 78 ? 0.885 -11.050 9.623 1.00 96.94 78 GLY A C 1
ATOM 631 O O . GLY A 1 78 ? 2.055 -11.209 9.270 1.00 96.94 78 GLY A O 1
ATOM 632 N N . TYR A 1 79 ? 0.040 -10.283 8.926 1.00 96.69 79 TYR A N 1
ATOM 633 C CA . TYR A 1 79 ? 0.400 -9.552 7.709 1.00 96.69 79 TYR A CA 1
ATOM 634 C C . TYR A 1 79 ? 0.773 -8.085 7.945 1.00 96.69 79 TYR A C 1
ATOM 636 O O . TYR A 1 79 ? 1.115 -7.396 6.984 1.00 96.69 79 TYR A O 1
ATOM 644 N N . GLU A 1 80 ? 0.783 -7.597 9.187 1.00 95.56 80 GLU A N 1
ATOM 645 C CA . GLU A 1 80 ? 1.048 -6.189 9.511 1.00 95.56 80 GLU A CA 1
ATOM 646 C C . GLU A 1 80 ? 2.326 -5.653 8.840 1.00 95.56 80 GLU A C 1
ATOM 648 O O . GLU A 1 80 ? 2.320 -4.597 8.204 1.00 95.56 80 GLU A O 1
ATOM 653 N N . LEU A 1 81 ? 3.423 -6.415 8.919 1.00 96.94 81 LEU A N 1
ATOM 654 C CA . LEU A 1 81 ? 4.708 -6.033 8.327 1.00 96.94 81 LEU A CA 1
ATOM 655 C C . LEU A 1 81 ? 4.634 -5.936 6.794 1.00 96.94 81 LEU A C 1
ATOM 657 O O . LEU A 1 81 ? 5.244 -5.048 6.196 1.00 96.94 81 LEU A O 1
ATOM 661 N N . LEU A 1 82 ? 3.887 -6.840 6.154 1.00 96.56 82 LEU A N 1
ATOM 662 C CA . LEU A 1 82 ? 3.694 -6.838 4.705 1.00 96.56 82 LEU A CA 1
ATOM 663 C C . LEU A 1 82 ? 2.902 -5.603 4.272 1.00 96.56 82 LEU A C 1
ATOM 665 O O . LEU A 1 82 ? 3.316 -4.917 3.340 1.00 96.56 82 LEU A O 1
ATOM 669 N N . VAL A 1 83 ? 1.817 -5.289 4.982 1.00 97.56 83 VAL A N 1
ATOM 670 C CA . VAL A 1 83 ? 0.976 -4.119 4.700 1.00 97.56 83 VAL A CA 1
ATOM 671 C C . VAL A 1 83 ? 1.774 -2.831 4.878 1.00 97.56 83 VAL A C 1
ATOM 673 O O . VAL A 1 83 ? 1.754 -1.978 3.994 1.00 97.56 83 VAL A O 1
ATOM 676 N N . LYS A 1 84 ? 2.554 -2.709 5.961 1.00 97.19 84 LYS A N 1
ATOM 677 C CA . LYS A 1 84 ? 3.460 -1.565 6.169 1.00 97.19 84 LYS A CA 1
ATOM 678 C C . LYS A 1 84 ? 4.451 -1.410 5.020 1.00 97.19 84 LYS A C 1
ATOM 680 O O . LYS A 1 84 ? 4.634 -0.304 4.517 1.00 97.19 84 LYS A O 1
ATOM 685 N N . ARG A 1 85 ? 5.054 -2.514 4.567 1.00 97.44 85 ARG A N 1
ATOM 686 C CA . ARG A 1 85 ? 5.973 -2.495 3.424 1.00 97.44 85 ARG A CA 1
ATOM 687 C C . ARG A 1 85 ? 5.270 -2.046 2.145 1.00 97.44 85 ARG A C 1
ATOM 689 O O . ARG A 1 85 ? 5.810 -1.226 1.419 1.00 97.44 85 ARG A O 1
ATOM 696 N N . TRP A 1 86 ? 4.072 -2.548 1.866 1.00 97.44 86 TRP A N 1
ATOM 697 C CA . TRP A 1 86 ? 3.296 -2.145 0.693 1.00 97.44 86 TRP A CA 1
ATOM 698 C C . TRP A 1 86 ? 2.911 -0.667 0.714 1.00 97.44 86 TRP A C 1
ATOM 700 O O . TRP A 1 86 ? 3.051 0.003 -0.304 1.00 97.44 86 TRP A O 1
ATOM 710 N N . LEU A 1 87 ? 2.488 -0.137 1.863 1.00 96.69 87 LEU A N 1
ATOM 711 C CA . LEU A 1 87 ? 2.190 1.289 2.008 1.00 96.69 87 LEU A CA 1
ATOM 712 C C . LEU A 1 87 ? 3.434 2.151 1.768 1.00 96.69 87 LEU A C 1
ATOM 714 O O . LEU A 1 87 ? 3.349 3.140 1.043 1.00 96.69 87 LEU A O 1
ATOM 718 N N . LEU A 1 88 ? 4.593 1.745 2.297 1.00 96.19 88 LEU A N 1
ATOM 719 C CA . LEU A 1 88 ? 5.861 2.431 2.040 1.00 96.19 88 LEU A CA 1
ATOM 720 C C . LEU A 1 88 ? 6.186 2.470 0.540 1.00 96.19 88 LEU A C 1
ATOM 722 O O . LEU A 1 88 ? 6.456 3.538 0.001 1.00 96.19 88 LEU A O 1
ATOM 726 N N . LEU A 1 89 ? 6.072 1.335 -0.150 1.00 95.00 89 LEU A N 1
ATOM 727 C CA . LEU A 1 89 ? 6.326 1.245 -1.590 1.00 95.00 89 LEU A CA 1
ATOM 728 C C . LEU A 1 89 ? 5.387 2.142 -2.403 1.00 95.00 89 LEU A C 1
ATOM 730 O O . LEU A 1 89 ? 5.815 2.881 -3.287 1.00 95.00 89 LEU A O 1
ATOM 734 N N . LEU A 1 90 ? 4.093 2.129 -2.082 1.00 94.06 90 LEU A N 1
ATOM 735 C CA . LEU A 1 90 ? 3.131 3.018 -2.729 1.00 94.06 90 LEU A CA 1
ATOM 736 C C . LEU A 1 90 ? 3.431 4.501 -2.446 1.00 94.06 90 LEU A C 1
ATOM 738 O O . LEU A 1 90 ? 3.159 5.352 -3.298 1.00 94.06 90 LEU A O 1
ATOM 742 N N . GLN A 1 91 ? 3.965 4.827 -1.267 1.00 93.81 91 GLN A N 1
ATOM 743 C CA . GLN A 1 91 ? 4.347 6.188 -0.890 1.00 93.81 91 GLN A CA 1
ATOM 744 C C . GLN A 1 91 ? 5.590 6.656 -1.656 1.00 93.81 91 GLN A C 1
ATOM 746 O O . GLN A 1 91 ? 5.571 7.754 -2.211 1.00 93.81 91 GLN A O 1
ATOM 751 N N . GLU A 1 92 ? 6.638 5.833 -1.729 1.00 92.62 92 GLU A N 1
ATOM 752 C CA . GLU A 1 92 ? 7.871 6.122 -2.477 1.00 92.62 92 GLU A CA 1
ATOM 753 C C . GLU A 1 92 ? 7.578 6.389 -3.959 1.00 92.62 92 GLU A C 1
ATOM 755 O O . GLU A 1 92 ? 8.134 7.307 -4.560 1.00 92.62 92 GLU A O 1
ATOM 760 N N . HIS A 1 93 ? 6.601 5.676 -4.522 1.00 90.50 93 HIS A N 1
ATOM 761 C CA . HIS A 1 93 ? 6.133 5.867 -5.894 1.00 90.50 93 HIS A CA 1
ATOM 762 C C . HIS A 1 93 ? 4.982 6.880 -6.031 1.00 90.50 93 HIS A C 1
ATOM 764 O O . HIS A 1 93 ? 4.323 6.953 -7.070 1.00 90.50 93 HIS A O 1
ATOM 770 N N . SER A 1 94 ? 4.734 7.703 -5.004 1.00 91.06 94 SER A N 1
ATOM 771 C CA . SER A 1 94 ? 3.752 8.800 -5.012 1.00 91.06 94 SER A CA 1
ATOM 772 C C . SER A 1 94 ? 2.296 8.395 -5.303 1.00 91.06 94 SER A C 1
ATOM 774 O O . SER A 1 94 ? 1.468 9.261 -5.608 1.00 91.06 94 SER A O 1
ATOM 776 N N . MET A 1 95 ? 1.949 7.112 -5.178 1.00 92.00 95 MET A N 1
ATOM 777 C CA . MET A 1 95 ? 0.580 6.606 -5.343 1.00 92.00 95 MET A CA 1
ATOM 778 C C . MET A 1 95 ? -0.289 6.906 -4.118 1.00 92.00 95 MET A C 1
ATOM 780 O O . MET A 1 95 ? -1.506 7.069 -4.236 1.00 92.00 95 MET A O 1
ATOM 784 N N . ILE A 1 96 ? 0.337 7.038 -2.950 1.00 94.69 96 ILE A N 1
ATOM 785 C CA . ILE A 1 96 ? -0.299 7.519 -1.723 1.00 94.69 96 ILE A CA 1
ATOM 786 C C . ILE A 1 96 ? 0.519 8.668 -1.113 1.00 94.69 96 ILE A C 1
ATOM 788 O O . ILE A 1 96 ? 1.631 8.966 -1.551 1.00 94.69 96 ILE A O 1
ATOM 792 N N . SER A 1 97 ? -0.041 9.363 -0.129 1.00 95.00 97 SER A N 1
ATOM 793 C CA . SER A 1 97 ? 0.707 10.266 0.759 1.00 95.00 97 SER A CA 1
ATOM 794 C C . SER A 1 97 ? 0.404 9.944 2.211 1.00 95.00 97 SER A C 1
ATOM 796 O O . SER A 1 97 ? -0.704 9.511 2.511 1.00 95.00 97 SER A O 1
ATOM 798 N N . LEU A 1 98 ? 1.377 10.178 3.088 1.00 95.38 98 LEU A N 1
ATOM 799 C CA . LEU A 1 98 ? 1.258 10.005 4.530 1.00 95.38 98 LEU A CA 1
ATOM 800 C C . LEU A 1 98 ? 1.458 11.364 5.206 1.00 95.38 98 LEU A C 1
ATOM 802 O O . LEU A 1 98 ? 2.529 11.954 5.090 1.00 95.38 98 LEU A O 1
ATOM 806 N N . GLU A 1 99 ? 0.431 11.849 5.896 1.00 94.62 99 GLU A N 1
ATOM 807 C CA . GLU A 1 99 ? 0.447 13.101 6.663 1.00 94.62 99 GLU A CA 1
ATOM 808 C C . GLU A 1 99 ? -0.115 12.810 8.055 1.00 94.62 99 GLU A C 1
ATOM 810 O O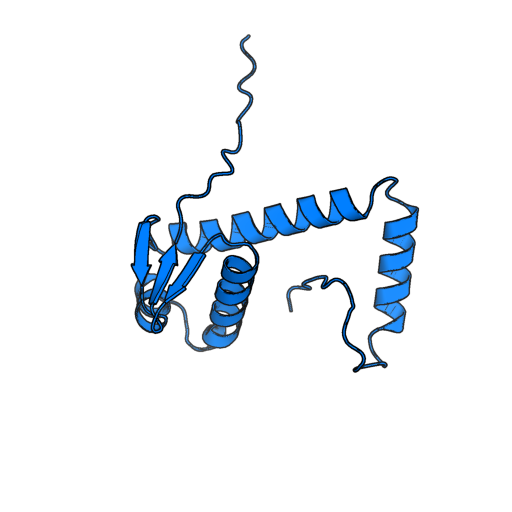 . GLU A 1 99 ? -1.202 12.248 8.169 1.00 94.62 99 GLU A O 1
ATOM 815 N N . ASP A 1 100 ? 0.639 13.127 9.111 1.00 93.75 100 ASP A N 1
ATOM 816 C CA . ASP A 1 100 ? 0.233 12.924 10.513 1.00 93.75 100 ASP A CA 1
ATOM 817 C C . ASP A 1 100 ? -0.294 11.507 10.829 1.00 93.75 100 ASP A C 1
ATOM 819 O O . ASP A 1 100 ? -1.256 11.322 11.572 1.00 93.75 100 ASP A O 1
ATOM 823 N N . GLY A 1 101 ? 0.327 10.477 10.241 1.00 94.25 101 GLY A N 1
ATOM 824 C CA . GLY A 1 101 ? -0.079 9.077 10.434 1.00 94.25 101 GLY A CA 1
ATOM 825 C C . GLY A 1 101 ? -1.301 8.641 9.614 1.00 94.25 101 GLY A C 1
ATOM 826 O O . GLY A 1 101 ? -1.754 7.505 9.752 1.00 94.25 101 GLY A O 1
ATOM 827 N N . ILE A 1 102 ? -1.820 9.515 8.748 1.00 97.12 102 ILE A N 1
ATOM 828 C CA . ILE A 1 102 ? -2.986 9.271 7.901 1.00 97.12 102 ILE A CA 1
ATOM 829 C C . ILE A 1 102 ? -2.566 9.132 6.436 1.00 97.12 102 ILE A C 1
ATOM 831 O O . ILE A 1 102 ? -1.957 10.028 5.847 1.00 97.12 102 ILE A O 1
ATOM 835 N N . TYR A 1 103 ? -2.940 8.008 5.829 1.00 96.81 103 TYR A N 1
ATOM 836 C CA . TYR A 1 103 ? -2.700 7.704 4.425 1.00 96.81 103 TYR A CA 1
ATOM 837 C C . TYR A 1 103 ? -3.823 8.258 3.548 1.00 96.81 103 TYR A C 1
ATOM 839 O O . TYR A 1 103 ? -5.002 8.018 3.802 1.00 96.81 103 TYR A O 1
ATOM 847 N N . LEU A 1 104 ? -3.463 8.947 2.469 1.00 95.62 104 LEU A N 1
ATOM 848 C CA . LEU A 1 104 ? -4.368 9.365 1.401 1.00 95.62 104 LEU A CA 1
ATOM 849 C C . LEU A 1 104 ? -4.042 8.587 0.126 1.00 95.62 104 LEU A C 1
ATOM 851 O O . LEU A 1 104 ? -2.977 8.771 -0.465 1.00 95.62 104 LEU A O 1
ATOM 855 N N . PHE A 1 105 ? -4.986 7.765 -0.333 1.00 92.38 105 PHE A N 1
ATOM 856 C CA . PHE A 1 105 ? -4.848 7.026 -1.587 1.00 92.38 105 PHE A CA 1
ATOM 857 C C . PHE A 1 105 ? -5.170 7.947 -2.761 1.00 92.38 105 PHE A C 1
ATOM 859 O O . PHE A 1 105 ? -6.325 8.327 -2.967 1.00 92.38 105 PHE A O 1
ATOM 866 N N . LYS A 1 106 ? -4.158 8.356 -3.531 1.00 86.19 106 LYS A N 1
ATOM 867 C CA . LYS A 1 106 ? -4.346 9.318 -4.622 1.00 86.19 106 LYS A CA 1
ATOM 868 C C . LYS A 1 106 ? -5.000 8.624 -5.816 1.00 86.19 106 LYS A C 1
ATOM 870 O O . LYS A 1 106 ? -4.750 7.454 -6.095 1.00 86.19 106 LYS A O 1
ATOM 875 N N . LYS A 1 107 ? -5.841 9.359 -6.550 1.00 66.75 107 LYS A N 1
ATOM 876 C CA . LYS A 1 107 ? -6.394 8.880 -7.823 1.00 66.75 107 LYS A CA 1
ATOM 877 C C . LYS A 1 107 ? -5.232 8.599 -8.774 1.00 66.75 107 LYS A C 1
ATOM 879 O O . LYS A 1 107 ? -4.504 9.523 -9.143 1.00 66.75 107 LYS A O 1
ATOM 884 N N . ASN A 1 108 ? -5.057 7.334 -9.142 1.00 59.72 108 ASN A N 1
ATOM 885 C CA . ASN A 1 108 ? -3.978 6.932 -10.029 1.00 59.72 108 ASN A CA 1
ATOM 886 C C . ASN A 1 108 ? -4.144 7.636 -11.394 1.00 59.72 108 ASN A C 1
ATOM 888 O O . ASN A 1 108 ? -5.202 7.543 -12.018 1.00 59.72 108 ASN A O 1
ATOM 892 N N . ARG A 1 109 ? -3.126 8.387 -11.842 1.00 51.66 109 ARG A N 1
ATOM 893 C CA . ARG A 1 109 ? -3.115 9.042 -13.168 1.00 51.66 109 ARG A CA 1
ATOM 894 C C . ARG A 1 109 ? -2.688 8.098 -14.295 1.00 51.66 109 ARG A C 1
ATOM 896 O O . ARG A 1 109 ? -2.804 8.473 -15.461 1.00 51.66 109 ARG A O 1
ATOM 903 N N . TYR A 1 110 ? -2.268 6.875 -13.979 1.00 49.31 110 TYR A N 1
ATOM 904 C CA . TYR A 1 110 ? -2.038 5.836 -14.975 1.00 49.31 110 TYR A CA 1
ATOM 905 C C . TYR A 1 110 ? -3.371 5.186 -15.346 1.00 49.31 110 TYR A C 1
ATOM 907 O O . TYR A 1 110 ? -3.800 4.183 -14.784 1.00 49.31 110 TYR A O 1
ATOM 915 N N . SER A 1 111 ? -4.065 5.818 -16.290 1.00 39.59 111 SER A N 1
ATOM 916 C CA . SER A 1 111 ? -5.126 5.158 -17.039 1.00 39.59 111 SER A CA 1
ATOM 917 C C . SER A 1 111 ? -4.478 4.056 -17.873 1.00 39.59 111 SER A C 1
ATOM 919 O O . SER A 1 111 ? -3.735 4.342 -18.811 1.00 39.59 111 SER A O 1
ATOM 921 N N . ILE A 1 112 ? -4.749 2.792 -17.543 1.00 44.06 112 ILE A N 1
ATOM 922 C CA . ILE A 1 112 ? -4.537 1.703 -18.494 1.00 44.06 112 ILE A CA 1
ATOM 923 C C . ILE A 1 112 ? -5.474 2.018 -19.660 1.00 44.06 112 ILE A C 1
ATOM 925 O O . ILE A 1 112 ? -6.692 1.862 -19.558 1.00 44.06 112 ILE A O 1
ATOM 929 N N . ARG A 1 113 ? -4.926 2.553 -20.755 1.00 35.25 113 ARG A N 1
ATOM 930 C CA . ARG A 1 113 ? -5.658 2.641 -22.015 1.00 35.25 113 ARG A CA 1
ATOM 931 C C . ARG A 1 113 ? -5.894 1.206 -22.460 1.00 35.25 113 ARG A C 1
ATOM 933 O O . ARG A 1 113 ? -5.021 0.589 -23.062 1.00 35.25 113 ARG A O 1
ATOM 940 N N . HIS A 1 114 ? -7.075 0.670 -22.176 1.00 35.50 114 HIS A N 1
ATOM 941 C CA . HIS A 1 114 ? -7.597 -0.410 -22.992 1.00 35.50 114 HIS A CA 1
ATOM 942 C C . HIS A 1 114 ? -7.760 0.163 -24.399 1.00 35.50 114 HIS A C 1
ATOM 944 O O . HIS A 1 114 ? -8.731 0.859 -24.686 1.00 35.50 114 HIS A O 1
ATOM 950 N N . ASN A 1 115 ? -6.782 -0.092 -25.269 1.00 34.62 115 ASN A N 1
ATOM 951 C CA . ASN A 1 115 ? -6.973 0.037 -26.704 1.00 34.62 115 ASN A CA 1
ATOM 952 C C . ASN A 1 115 ? -8.038 -0.988 -27.104 1.00 34.62 115 ASN A C 1
ATOM 954 O O . ASN A 1 115 ? -7.735 -2.130 -27.439 1.00 34.62 115 ASN A O 1
ATOM 958 N N . SER A 1 116 ? -9.304 -0.589 -27.034 1.00 39.75 116 SER A N 1
ATOM 959 C CA . SER A 1 116 ? -10.359 -1.240 -27.794 1.00 39.75 116 SER A CA 1
ATOM 960 C C . SER A 1 116 ? -10.104 -0.863 -29.251 1.00 39.75 116 SER A C 1
ATOM 962 O O . SER A 1 116 ? -10.399 0.256 -29.666 1.00 39.75 116 SER A O 1
ATOM 964 N N . GLN A 1 117 ? -9.472 -1.754 -30.016 1.00 36.22 117 GLN A N 1
ATOM 965 C CA . GLN A 1 117 ? -9.439 -1.600 -31.469 1.00 36.22 117 GLN A CA 1
ATOM 966 C C . GLN A 1 117 ? -10.884 -1.658 -31.996 1.00 36.22 117 GLN A C 1
ATOM 968 O O . GLN A 1 117 ? -11.612 -2.585 -31.625 1.00 36.22 117 GLN A O 1
ATOM 973 N N . PRO A 1 118 ? -11.326 -0.706 -32.837 1.00 49.50 118 PRO A N 1
ATOM 974 C CA . PRO A 1 118 ? -12.580 -0.860 -33.552 1.00 49.50 118 PRO A CA 1
ATOM 975 C C . PRO A 1 118 ? -12.414 -1.914 -34.653 1.00 49.50 118 PRO A C 1
ATOM 977 O O . PRO A 1 118 ? -11.367 -1.987 -35.299 1.00 49.50 118 PRO A O 1
ATOM 980 N N . ARG A 1 119 ? -13.454 -2.737 -34.816 1.00 48.72 119 ARG A N 1
ATOM 981 C CA . ARG A 1 119 ? -13.655 -3.599 -35.986 1.00 48.72 119 ARG A CA 1
ATOM 982 C C . ARG A 1 119 ? -13.965 -2.767 -37.222 1.00 48.72 119 ARG A C 1
ATOM 984 O O . ARG A 1 119 ? -14.633 -1.723 -37.048 1.00 48.72 119 ARG A O 1
#

pLDDT: mean 76.56, std 21.92, range [34.19, 97.75]

Foldseek 3Di:
DDDDDDPDPDDDDDDVVPVVVVVLVVCVVVDPCSVVVSVVVLVVVLVVLLVLLVVLVNDAQDKDALVRSCVSSVPDPVCSVVNVVSLVSCVVVVQWHADPRIIHRHDDPPDPPPPPDDD

Organism: NCBI:txid54005

Radius of gyration: 17.47 Å; chains: 1; bounding box: 41×29×48 Å

Secondary structure (DSSP, 8-state):
--------------SSHHHHHHHHHHHHHH-TTHHHHHHHHHHHHHHHHHHHHHHTTPPTT-EEEHHHHHHHTT--GGGHHHHHHHHHHHHHTTSEEEETTEEEE--------------